Protein AF-A0A0B7MNC9-F1 (afdb_monomer_lite)

InterPro domains:
  IPR010998 Integrase/recombinase, N-terminal [G3DSA:1.10.150.130] (24-154)

Radius of gyration: 22.58 Å; chains: 1; bounding box: 51×38×76 Å

Sequence (171 aa):
MYDPNNSIPQFHPSGNAEVDLRMRASQQRVHQERREHRPKNTTNTYDSMQKEFLAWCDRTFGAEDPARQTVNGSKVVYYIENELCKRKKLRLKRGEDPNATLSVNTIEIHLAAIVDLWRDQRNRGINSFPHPRIECEQFMDTLARKESKKKRDEYHDRAALTIGDGYTTIE

pLDDT: mean 85.01, std 15.7, range [31.88, 98.0]

Structure (mmCIF, N/CA/C/O backbone):
data_AF-A0A0B7MNC9-F1
#
_entry.id   AF-A0A0B7MNC9-F1
#
loop_
_atom_site.group_PDB
_atom_site.id
_atom_site.type_symbol
_atom_site.label_atom_id
_atom_site.label_alt_id
_atom_site.label_comp_id
_atom_site.label_asym_id
_atom_site.label_entity_id
_atom_site.label_seq_id
_atom_site.pdbx_PDB_ins_code
_atom_site.Cartn_x
_atom_site.Cartn_y
_atom_site.Cartn_z
_atom_site.occupancy
_atom_site.B_iso_or_equiv
_atom_site.auth_seq_id
_atom_site.auth_comp_id
_atom_site.auth_asym_id
_atom_site.auth_atom_id
_atom_site.pdbx_PDB_model_num
ATOM 1 N N . MET A 1 1 ? 28.536 12.727 1.580 1.00 34.84 1 MET A N 1
ATOM 2 C CA . MET A 1 1 ? 27.420 12.919 2.530 1.00 34.84 1 MET A CA 1
ATOM 3 C C . MET A 1 1 ? 26.272 12.048 2.062 1.00 34.84 1 MET A C 1
ATOM 5 O O . MET A 1 1 ? 25.839 12.206 0.931 1.00 34.84 1 MET A O 1
ATOM 9 N N . TYR A 1 2 ? 25.892 11.067 2.875 1.00 31.88 2 TYR A N 1
ATOM 10 C CA . TYR A 1 2 ? 24.781 10.151 2.625 1.00 31.88 2 TYR A CA 1
ATOM 11 C C . TYR A 1 2 ? 23.492 10.870 3.037 1.00 31.88 2 TYR A C 1
ATOM 13 O O . TYR A 1 2 ? 23.375 11.246 4.201 1.00 31.88 2 TYR A O 1
ATOM 21 N N . ASP A 1 3 ? 22.583 11.122 2.094 1.00 32.16 3 ASP A N 1
ATOM 22 C CA . ASP A 1 3 ? 21.236 11.621 2.390 1.00 32.16 3 ASP A CA 1
ATOM 23 C C . ASP A 1 3 ? 20.335 10.408 2.692 1.00 32.16 3 ASP A C 1
ATOM 25 O O . ASP A 1 3 ? 20.044 9.631 1.776 1.00 32.16 3 ASP A O 1
ATOM 29 N N . PRO A 1 4 ? 19.908 10.198 3.952 1.00 40.88 4 PRO A N 1
ATOM 30 C CA . PRO A 1 4 ? 19.078 9.055 4.324 1.00 40.88 4 PRO A CA 1
ATOM 31 C C . PRO A 1 4 ? 17.677 9.089 3.691 1.00 40.88 4 PRO A C 1
ATOM 33 O O . PRO A 1 4 ? 16.991 8.066 3.692 1.00 40.88 4 PRO A O 1
ATOM 36 N N . ASN A 1 5 ? 17.258 10.228 3.125 1.00 41.31 5 ASN A N 1
ATOM 37 C CA . ASN A 1 5 ? 15.919 10.424 2.568 1.00 41.31 5 ASN A CA 1
ATOM 38 C C . ASN A 1 5 ? 15.837 10.133 1.063 1.00 41.31 5 ASN A C 1
ATOM 40 O O . ASN A 1 5 ? 14.741 10.038 0.514 1.00 41.31 5 ASN A O 1
ATOM 44 N N . ASN A 1 6 ? 16.971 9.907 0.393 1.00 40.59 6 ASN A N 1
ATOM 45 C CA . ASN A 1 6 ? 17.011 9.543 -1.021 1.00 40.59 6 ASN A CA 1
ATOM 46 C C . ASN A 1 6 ? 17.178 8.024 -1.193 1.00 40.59 6 ASN A C 1
ATOM 48 O O . ASN A 1 6 ? 18.160 7.528 -1.747 1.00 40.59 6 ASN A O 1
ATOM 52 N N . SER A 1 7 ? 16.224 7.254 -0.663 1.00 41.94 7 SER A N 1
ATOM 53 C CA . SER A 1 7 ? 16.207 5.792 -0.787 1.00 41.94 7 SER A CA 1
ATOM 54 C C . SER A 1 7 ? 15.844 5.358 -2.210 1.00 41.94 7 SER A C 1
ATOM 56 O O . SER A 1 7 ? 14.724 4.924 -2.490 1.00 41.94 7 SER A O 1
ATOM 58 N N . ILE A 1 8 ? 16.819 5.420 -3.114 1.00 43.19 8 ILE A N 1
ATOM 59 C CA . ILE A 1 8 ? 16.809 4.636 -4.344 1.00 43.19 8 ILE A CA 1
ATOM 60 C C . ILE A 1 8 ? 18.053 3.747 -4.327 1.00 43.19 8 ILE A C 1
ATOM 62 O O . ILE A 1 8 ? 19.147 4.236 -4.604 1.00 43.19 8 ILE A O 1
ATOM 66 N N . PRO A 1 9 ? 17.932 2.425 -4.103 1.00 46.94 9 PRO A N 1
ATOM 67 C CA . PRO A 1 9 ? 18.888 1.507 -4.688 1.00 46.94 9 PRO A CA 1
ATOM 68 C C . PRO A 1 9 ? 18.609 1.555 -6.191 1.00 46.94 9 PRO A C 1
ATOM 70 O O . PRO A 1 9 ? 17.790 0.805 -6.728 1.00 46.94 9 PRO A O 1
ATOM 73 N N . GLN A 1 10 ? 19.205 2.538 -6.867 1.00 63.50 10 GLN A N 1
ATOM 74 C CA . GLN A 1 10 ? 19.365 2.468 -8.306 1.00 63.50 10 GLN A CA 1
ATOM 75 C C . GLN A 1 10 ? 20.170 1.196 -8.511 1.00 63.50 10 GLN A C 1
ATOM 77 O O . GLN A 1 10 ? 21.163 0.978 -7.815 1.00 63.50 10 GLN A O 1
ATOM 82 N N . PHE A 1 11 ? 19.706 0.312 -9.388 1.00 69.88 11 PHE A N 1
ATOM 83 C CA . PHE A 1 11 ? 20.599 -0.694 -9.928 1.00 69.88 11 PHE A CA 1
ATOM 84 C C . PHE A 1 11 ? 21.836 0.067 -10.409 1.00 69.88 11 PHE A C 1
ATOM 86 O O . PHE A 1 11 ? 21.739 0.826 -11.369 1.00 69.88 11 PHE A O 1
ATOM 93 N N . HIS A 1 12 ? 22.928 -0.021 -9.655 1.00 79.25 12 HIS A N 1
ATOM 94 C CA . HIS A 1 12 ? 24.119 0.753 -9.930 1.00 79.25 12 HIS A CA 1
ATOM 95 C C . HIS A 1 12 ? 24.911 -0.071 -10.934 1.00 79.25 12 HIS A C 1
ATOM 97 O O . HIS A 1 12 ? 25.472 -1.096 -10.534 1.00 79.25 12 HIS A O 1
ATOM 103 N N . PRO A 1 13 ? 24.919 0.309 -12.224 1.00 82.38 13 PRO A N 1
ATOM 104 C CA . PRO A 1 13 ? 25.644 -0.460 -13.211 1.00 82.38 13 PRO A CA 1
ATOM 105 C C . PRO A 1 13 ? 27.121 -0.467 -12.820 1.00 82.38 13 PRO A C 1
ATOM 107 O O . PRO A 1 13 ? 27.696 0.551 -12.432 1.00 82.38 13 PRO A O 1
ATOM 110 N N . SER A 1 14 ? 27.731 -1.636 -12.897 1.00 88.06 14 SER A N 1
ATOM 111 C CA . SER A 1 14 ? 29.161 -1.830 -12.677 1.00 88.06 14 SER A CA 1
ATOM 112 C C . SER A 1 14 ? 30.000 -1.341 -13.864 1.00 88.06 14 SER A C 1
ATOM 114 O O . SER A 1 14 ? 31.224 -1.313 -13.781 1.00 88.06 14 SER A O 1
ATOM 116 N N . GLY A 1 15 ? 29.355 -0.995 -14.986 1.00 87.62 15 GLY A N 1
ATOM 117 C CA . GLY A 1 15 ? 30.014 -0.733 -16.267 1.00 87.62 15 GLY A CA 1
ATOM 118 C C . GLY A 1 15 ? 30.400 -2.013 -17.019 1.00 87.62 15 GLY A C 1
ATOM 119 O O . GLY A 1 15 ? 30.853 -1.938 -18.158 1.00 87.62 15 GLY A O 1
ATOM 120 N N . ASN A 1 16 ? 30.184 -3.18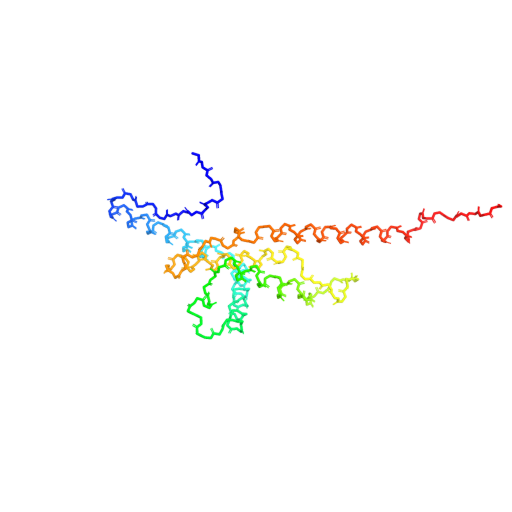8 -16.420 1.00 92.94 16 ASN A N 1
ATOM 121 C CA . ASN A 1 16 ? 30.386 -4.492 -17.034 1.00 92.94 16 ASN A CA 1
ATOM 122 C C . ASN A 1 16 ? 29.030 -5.193 -17.212 1.00 92.94 16 ASN A C 1
ATOM 124 O O . ASN A 1 16 ? 28.393 -5.594 -16.239 1.00 92.94 16 ASN A O 1
ATOM 128 N N . ALA A 1 17 ? 28.610 -5.376 -18.466 1.00 90.75 17 ALA A N 1
ATOM 129 C CA . ALA A 1 17 ? 27.302 -5.937 -18.805 1.00 90.75 17 ALA A CA 1
ATOM 130 C C . ALA A 1 17 ? 27.060 -7.344 -18.221 1.00 90.75 17 ALA A C 1
ATOM 132 O O . ALA A 1 17 ? 25.939 -7.659 -17.823 1.00 90.75 17 ALA A O 1
ATOM 133 N N . GLU A 1 18 ? 28.102 -8.172 -18.128 1.00 92.69 18 GLU A N 1
ATOM 134 C CA . GLU A 1 18 ? 28.007 -9.525 -17.570 1.00 92.69 18 GLU A CA 1
ATOM 135 C C . GLU A 1 18 ? 27.801 -9.486 -16.051 1.00 92.69 18 GLU A C 1
ATOM 137 O O . GLU A 1 18 ? 26.952 -10.190 -15.500 1.00 92.69 18 GLU A O 1
ATOM 142 N N . VAL A 1 19 ? 28.543 -8.619 -15.357 1.00 92.69 19 VAL A N 1
ATOM 143 C CA . VAL A 1 19 ? 28.368 -8.402 -13.912 1.00 92.69 19 VAL A CA 1
ATOM 144 C C . VAL A 1 19 ? 26.982 -7.826 -13.632 1.00 92.69 19 VAL A C 1
ATOM 146 O O . VAL A 1 19 ? 26.293 -8.287 -12.723 1.00 92.69 19 VAL A O 1
ATOM 149 N N . ASP A 1 20 ? 26.535 -6.889 -14.462 1.00 90.12 20 ASP A N 1
ATOM 150 C CA . ASP A 1 20 ? 25.225 -6.261 -14.354 1.00 90.12 20 ASP A CA 1
ATOM 151 C C . ASP A 1 20 ? 24.081 -7.271 -14.506 1.00 90.12 20 ASP A C 1
ATOM 153 O O . ASP A 1 20 ? 23.113 -7.248 -13.739 1.00 90.12 20 ASP A O 1
ATOM 157 N N . LEU A 1 21 ? 24.203 -8.200 -15.457 1.00 89.50 21 LEU A N 1
ATOM 158 C CA . LEU A 1 21 ? 23.244 -9.286 -15.638 1.00 89.50 21 LEU A CA 1
ATOM 159 C C . LEU A 1 21 ? 23.185 -10.190 -14.399 1.00 89.50 21 LEU A C 1
ATOM 161 O O . LEU A 1 21 ? 22.096 -10.487 -13.903 1.00 89.50 21 LEU A O 1
ATOM 165 N N . ARG A 1 22 ? 24.344 -10.569 -13.847 1.00 92.62 22 ARG A N 1
ATOM 166 C CA . ARG A 1 22 ? 24.430 -11.388 -12.624 1.00 92.62 22 ARG A CA 1
ATOM 167 C C . ARG A 1 22 ? 23.850 -10.673 -11.407 1.00 92.62 22 ARG A C 1
ATOM 169 O O . ARG A 1 22 ? 23.159 -11.300 -10.605 1.00 92.62 22 ARG A O 1
ATOM 176 N N . MET A 1 23 ? 24.083 -9.367 -11.273 1.00 90.75 23 MET A N 1
ATOM 177 C CA . MET A 1 23 ? 23.500 -8.547 -10.209 1.00 90.75 23 MET A CA 1
ATOM 178 C C . MET A 1 23 ? 21.970 -8.528 -10.296 1.00 90.75 23 MET A C 1
ATOM 180 O O . MET A 1 23 ? 21.302 -8.759 -9.286 1.00 90.75 23 MET A O 1
ATOM 184 N N . ARG A 1 24 ? 21.406 -8.331 -11.497 1.00 85.06 24 ARG A N 1
ATOM 185 C CA . ARG A 1 24 ? 19.948 -8.388 -11.711 1.00 85.06 24 ARG A CA 1
ATOM 186 C C . ARG A 1 24 ? 19.379 -9.772 -11.411 1.00 85.06 24 ARG A C 1
ATOM 188 O O . ARG A 1 24 ? 18.378 -9.869 -10.704 1.00 85.06 24 ARG A O 1
ATOM 195 N N . ALA A 1 25 ? 20.030 -10.833 -11.885 1.00 88.12 25 ALA A N 1
ATOM 196 C CA . ALA A 1 25 ? 19.615 -12.206 -11.607 1.00 88.12 25 ALA A CA 1
ATOM 197 C C . ALA A 1 25 ? 19.630 -12.510 -10.098 1.00 88.12 25 ALA A C 1
ATOM 199 O O . ALA A 1 25 ? 18.695 -13.112 -9.570 1.00 88.12 25 ALA A O 1
ATOM 200 N N . SER A 1 26 ? 20.651 -12.030 -9.379 1.00 89.69 26 SER A N 1
ATOM 201 C CA . SER A 1 26 ? 20.741 -12.154 -7.921 1.00 89.69 26 SER A CA 1
ATOM 202 C C . SER A 1 26 ? 19.583 -11.444 -7.212 1.00 89.69 26 SER A C 1
ATOM 204 O O . SER A 1 26 ? 18.920 -12.046 -6.366 1.00 89.69 26 SER A O 1
ATOM 206 N N . GLN A 1 27 ? 19.274 -10.199 -7.601 1.00 84.50 27 GLN A N 1
ATOM 207 C CA . GLN A 1 27 ? 18.128 -9.457 -7.064 1.00 84.50 27 GLN A CA 1
ATOM 208 C C . GLN A 1 27 ? 16.809 -10.204 -7.310 1.00 84.50 27 GLN A C 1
ATOM 210 O O . GLN A 1 27 ? 16.030 -10.401 -6.377 1.00 84.50 27 GLN A O 1
ATOM 215 N N . GLN A 1 28 ? 16.577 -10.682 -8.536 1.00 83.50 28 GLN A N 1
ATOM 216 C CA . GLN A 1 28 ? 15.373 -11.440 -8.888 1.00 83.50 28 GLN A CA 1
ATOM 217 C C . GLN A 1 28 ? 15.229 -12.725 -8.063 1.00 83.50 28 GLN A C 1
ATOM 219 O O . GLN A 1 28 ? 14.146 -12.979 -7.533 1.00 83.50 28 GLN A O 1
ATOM 224 N N . ARG A 1 29 ? 16.314 -13.492 -7.881 1.00 88.31 29 ARG A N 1
ATOM 225 C CA . ARG A 1 29 ? 16.310 -14.711 -7.058 1.00 88.31 29 ARG A CA 1
ATOM 226 C C . ARG A 1 29 ? 15.930 -14.415 -5.609 1.00 88.31 29 ARG A C 1
ATOM 228 O O . ARG A 1 29 ? 15.022 -15.049 -5.086 1.00 88.31 29 ARG A O 1
ATOM 235 N N . VAL A 1 30 ? 16.559 -13.419 -4.983 1.00 88.00 30 VAL A N 1
ATOM 236 C CA . VAL A 1 30 ? 16.258 -13.036 -3.589 1.00 88.00 30 VAL A CA 1
ATOM 237 C C . VAL A 1 30 ? 14.795 -12.610 -3.436 1.00 88.00 30 VAL A C 1
ATOM 239 O O . VAL A 1 30 ? 14.137 -12.934 -2.445 1.00 88.00 30 VAL A O 1
ATOM 242 N N . HIS A 1 31 ? 14.250 -11.894 -4.420 1.00 80.38 31 HIS A N 1
ATOM 243 C CA . HIS A 1 31 ? 12.840 -11.519 -4.409 1.00 80.38 31 HIS A CA 1
ATOM 244 C C . HIS A 1 31 ? 11.910 -12.725 -4.535 1.00 80.38 31 HIS A C 1
ATOM 246 O O . HIS A 1 31 ? 10.920 -12.789 -3.803 1.00 80.38 31 HIS A O 1
ATOM 252 N N . GLN A 1 32 ? 12.231 -13.675 -5.412 1.00 83.25 32 GLN A N 1
ATOM 253 C CA . GLN A 1 32 ? 11.467 -14.907 -5.577 1.00 83.25 32 GLN A CA 1
ATOM 254 C C . GLN A 1 32 ? 11.500 -15.757 -4.300 1.00 83.25 32 GLN A C 1
ATOM 256 O O . GLN A 1 32 ? 10.444 -16.105 -3.775 1.00 83.25 32 GLN A O 1
ATOM 261 N N . GLU A 1 33 ? 12.683 -15.970 -3.721 1.00 88.69 33 GLU A N 1
ATOM 262 C CA . GLU A 1 33 ? 12.857 -16.691 -2.455 1.00 88.69 33 GLU A CA 1
ATOM 263 C C . GLU A 1 33 ? 12.038 -16.048 -1.332 1.00 88.69 33 GLU A C 1
ATOM 265 O O . GLU A 1 33 ? 11.340 -16.741 -0.592 1.00 88.69 33 GLU A O 1
ATOM 270 N N . ARG A 1 34 ? 12.038 -14.711 -1.234 1.00 85.50 34 ARG A N 1
ATOM 271 C CA . ARG A 1 34 ? 11.214 -13.985 -0.255 1.00 85.50 34 ARG A CA 1
ATOM 272 C C . ARG A 1 34 ? 9.714 -14.229 -0.452 1.00 85.50 34 ARG A C 1
ATOM 274 O O . ARG A 1 34 ? 8.972 -14.205 0.531 1.00 85.50 34 ARG A O 1
ATOM 281 N N . ARG A 1 35 ? 9.240 -14.398 -1.693 1.00 81.44 35 ARG A N 1
ATOM 282 C CA . ARG A 1 35 ? 7.826 -14.708 -1.974 1.00 81.44 35 ARG A CA 1
ATOM 283 C C . ARG A 1 35 ? 7.495 -16.149 -1.600 1.00 81.44 35 ARG A C 1
ATOM 285 O O . ARG A 1 35 ? 6.463 -16.368 -0.977 1.00 81.44 35 ARG A O 1
ATOM 292 N N . GLU A 1 36 ? 8.373 -17.094 -1.918 1.00 87.56 36 GLU A N 1
ATOM 293 C CA . GLU A 1 36 ? 8.196 -18.522 -1.615 1.00 87.56 36 GLU A CA 1
ATOM 294 C C . GLU A 1 36 ? 8.210 -18.811 -0.113 1.00 87.56 36 GLU A C 1
ATOM 296 O O . GLU A 1 36 ? 7.374 -19.559 0.385 1.00 87.56 36 GLU A O 1
ATOM 301 N N . HIS A 1 37 ? 9.105 -18.157 0.626 1.00 90.25 37 HIS A N 1
ATOM 302 C CA . HIS A 1 37 ? 9.224 -18.319 2.076 1.00 90.25 37 HIS A CA 1
ATOM 303 C C . HIS A 1 37 ? 8.238 -17.444 2.860 1.00 90.25 37 HIS A C 1
ATOM 305 O O . HIS A 1 37 ? 8.264 -17.425 4.094 1.00 90.25 37 HIS A O 1
ATOM 311 N N . ARG A 1 38 ? 7.363 -16.689 2.181 1.00 88.75 38 ARG A N 1
ATOM 312 C CA . ARG A 1 38 ? 6.363 -15.872 2.869 1.00 88.75 38 ARG A CA 1
ATOM 313 C C . ARG A 1 38 ? 5.350 -16.786 3.568 1.00 88.75 38 ARG A C 1
ATOM 315 O O . ARG A 1 38 ? 4.754 -17.645 2.920 1.00 88.75 38 ARG A O 1
ATOM 322 N N . PRO A 1 39 ? 5.054 -16.553 4.859 1.00 94.00 39 PRO A N 1
ATOM 323 C CA . PRO A 1 39 ? 3.980 -17.265 5.536 1.00 94.00 39 PRO A CA 1
ATOM 324 C C . PRO A 1 39 ? 2.644 -17.099 4.802 1.00 94.00 39 PRO A C 1
ATOM 326 O O . PRO A 1 39 ? 2.244 -15.979 4.476 1.00 94.00 39 PRO A O 1
ATOM 329 N N . LYS A 1 40 ? 1.910 -18.201 4.611 1.00 92.94 40 LYS A N 1
ATOM 330 C CA . LYS A 1 40 ? 0.633 -18.230 3.874 1.00 92.94 40 LYS A CA 1
ATOM 331 C C . LYS A 1 40 ? -0.380 -17.192 4.375 1.00 92.94 40 LYS A C 1
ATOM 333 O O . LYS A 1 40 ? -1.053 -16.548 3.577 1.00 92.94 40 LYS A O 1
ATOM 338 N N . ASN A 1 41 ? -0.453 -16.985 5.691 1.00 92.31 41 ASN A N 1
ATOM 339 C CA . ASN A 1 41 ? -1.345 -15.988 6.291 1.00 92.31 41 ASN A CA 1
ATOM 340 C C . ASN A 1 41 ? -0.975 -14.555 5.890 1.00 92.31 41 ASN A C 1
ATOM 342 O O . ASN A 1 41 ? -1.862 -13.749 5.612 1.00 92.31 41 ASN A O 1
ATOM 346 N N . THR A 1 42 ? 0.322 -14.248 5.821 1.00 91.88 42 THR A N 1
ATOM 347 C CA . THR A 1 42 ? 0.811 -12.941 5.373 1.00 91.88 42 THR A CA 1
ATOM 348 C C . THR A 1 42 ? 0.523 -12.748 3.892 1.00 91.88 42 THR A C 1
ATOM 350 O O . THR A 1 42 ? 0.057 -11.678 3.515 1.00 91.88 42 THR A O 1
ATOM 353 N N . THR A 1 43 ? 0.727 -13.781 3.066 1.00 92.69 43 THR A N 1
ATOM 354 C CA . THR A 1 43 ? 0.364 -13.756 1.640 1.00 92.69 43 THR A CA 1
ATOM 355 C C . THR A 1 43 ? -1.113 -13.430 1.460 1.00 92.69 43 THR A C 1
ATOM 357 O O . THR A 1 43 ? -1.436 -12.427 0.842 1.00 92.69 43 THR A O 1
ATOM 360 N N . ASN A 1 44 ? -2.008 -14.191 2.094 1.00 95.19 44 ASN A N 1
ATOM 361 C CA . ASN A 1 44 ? -3.450 -13.974 1.969 1.00 95.19 44 ASN A CA 1
ATOM 362 C C . ASN A 1 44 ? -3.879 -12.578 2.445 1.00 95.19 44 ASN A C 1
ATOM 364 O O . ASN A 1 44 ? -4.695 -11.922 1.798 1.00 95.19 44 ASN A O 1
ATOM 368 N N . THR A 1 45 ? -3.325 -12.123 3.573 1.00 95.31 45 THR A N 1
ATOM 369 C CA . THR A 1 45 ? -3.607 -10.786 4.112 1.00 95.31 45 THR A CA 1
ATOM 370 C C . THR A 1 45 ? -3.173 -9.706 3.128 1.00 95.31 45 THR A C 1
ATOM 372 O O . THR A 1 45 ? -3.963 -8.825 2.796 1.00 95.31 45 THR A O 1
ATOM 375 N N . TYR A 1 46 ? -1.937 -9.787 2.630 1.00 95.44 46 TYR A N 1
ATOM 376 C CA . TYR A 1 46 ? -1.394 -8.786 1.717 1.00 95.44 46 TYR A CA 1
ATOM 377 C C . TYR A 1 46 ? -2.141 -8.800 0.388 1.00 95.44 46 TYR A C 1
ATOM 379 O O . TYR A 1 46 ? -2.554 -7.740 -0.063 1.00 95.44 46 TYR A O 1
ATOM 387 N N . ASP A 1 47 ? -2.402 -9.972 -0.187 1.00 95.38 47 ASP A N 1
ATOM 388 C CA . ASP A 1 47 ? -3.144 -10.107 -1.440 1.00 95.38 47 ASP A CA 1
ATOM 389 C C . ASP A 1 47 ? -4.542 -9.486 -1.330 1.00 95.38 47 ASP A C 1
ATOM 391 O O . ASP A 1 47 ? -4.984 -8.782 -2.238 1.00 95.38 47 ASP A O 1
ATOM 395 N N . SER A 1 48 ? -5.237 -9.703 -0.208 1.00 97.19 48 SER A N 1
ATOM 396 C CA . SER A 1 48 ? -6.542 -9.084 0.043 1.00 97.19 48 SER A CA 1
ATOM 397 C C . SER A 1 48 ? -6.446 -7.558 0.087 1.00 97.19 48 SER A C 1
ATOM 399 O O . SER A 1 48 ? -7.239 -6.875 -0.558 1.00 97.19 48 SER A O 1
ATOM 401 N N . MET A 1 49 ? -5.471 -7.014 0.818 1.00 97.06 49 MET A N 1
ATOM 402 C CA . MET A 1 49 ? -5.286 -5.566 0.971 1.00 97.06 49 MET A CA 1
ATOM 403 C C . MET A 1 49 ? -4.807 -4.892 -0.322 1.00 97.06 49 MET A C 1
ATOM 405 O O . MET A 1 49 ? -5.196 -3.764 -0.617 1.00 97.06 49 MET A O 1
ATOM 409 N N . GLN A 1 50 ? -3.984 -5.581 -1.113 1.00 97.81 50 GLN A N 1
ATOM 410 C CA . GLN A 1 50 ? -3.522 -5.114 -2.419 1.00 97.81 50 GLN A CA 1
ATOM 411 C C . GLN A 1 50 ? -4.672 -5.066 -3.424 1.00 97.81 50 GLN A C 1
ATOM 413 O O . GLN A 1 50 ? -4.839 -4.058 -4.106 1.00 97.81 50 GLN A O 1
ATOM 418 N N . LYS A 1 51 ? -5.498 -6.121 -3.487 1.00 98.00 51 LYS A N 1
ATOM 419 C CA . LYS A 1 51 ? -6.706 -6.143 -4.329 1.00 98.00 51 LYS A CA 1
ATOM 420 C C . LYS A 1 51 ? -7.656 -5.015 -3.970 1.00 98.00 51 LYS A C 1
ATOM 422 O O . LYS A 1 51 ? -8.199 -4.368 -4.856 1.00 98.00 51 LYS A O 1
ATOM 427 N N . GLU A 1 52 ? -7.833 -4.771 -2.680 1.00 97.38 52 GLU A N 1
ATOM 428 C CA . GLU A 1 52 ? -8.666 -3.682 -2.200 1.00 97.38 52 GLU A CA 1
ATOM 429 C C . GLU A 1 52 ? -8.146 -2.309 -2.649 1.00 97.38 52 GLU A C 1
ATOM 431 O O . GLU A 1 52 ? -8.912 -1.511 -3.187 1.00 97.38 52 GLU A O 1
ATOM 436 N N . PHE A 1 53 ? -6.843 -2.051 -2.492 1.00 97.94 53 PHE A N 1
ATOM 437 C CA . PHE A 1 53 ? -6.223 -0.814 -2.968 1.00 97.94 53 PHE A CA 1
ATOM 438 C C . PHE A 1 53 ? -6.367 -0.645 -4.487 1.00 97.94 53 PHE A C 1
ATOM 440 O O . PHE A 1 53 ? -6.712 0.434 -4.957 1.00 97.94 53 PHE A O 1
ATOM 447 N N . LEU A 1 54 ? -6.150 -1.710 -5.264 1.00 97.31 54 LEU A N 1
ATOM 448 C CA . LEU A 1 54 ? -6.300 -1.671 -6.720 1.00 97.31 54 LEU A CA 1
ATOM 449 C C . LEU A 1 54 ? -7.752 -1.425 -7.146 1.00 97.31 54 LEU A C 1
ATOM 451 O O . LEU A 1 54 ? -7.988 -0.601 -8.023 1.00 97.31 54 LEU A O 1
ATOM 455 N N . ALA A 1 55 ? -8.723 -2.062 -6.488 1.00 96.56 55 ALA A N 1
ATOM 456 C CA . ALA A 1 55 ? -10.141 -1.812 -6.735 1.00 96.56 55 ALA A CA 1
ATOM 457 C C . ALA A 1 55 ? -10.529 -0.363 -6.399 1.00 96.56 55 ALA A C 1
ATOM 459 O O . ALA A 1 55 ? -11.309 0.266 -7.116 1.00 96.56 55 ALA A O 1
ATOM 460 N N . TRP A 1 56 ? -9.957 0.196 -5.329 1.00 96.88 56 TRP A N 1
ATOM 461 C CA . TRP A 1 56 ? -10.103 1.612 -5.019 1.00 96.88 56 TRP A CA 1
ATOM 462 C C . TRP A 1 56 ? -9.486 2.503 -6.102 1.00 96.88 56 TRP A C 1
ATOM 464 O O . TRP A 1 56 ? -10.132 3.462 -6.527 1.00 96.88 56 TRP A O 1
ATOM 474 N N . CYS A 1 57 ? -8.286 2.179 -6.591 1.00 96.88 57 CYS A N 1
ATOM 475 C CA . CYS A 1 57 ? -7.668 2.899 -7.700 1.00 96.88 57 CYS A CA 1
ATOM 476 C C . CYS A 1 57 ? -8.550 2.863 -8.951 1.00 96.88 57 CYS A C 1
ATOM 478 O O . CYS A 1 57 ? -8.750 3.906 -9.561 1.00 96.88 57 CYS A O 1
ATOM 480 N N . ASP A 1 58 ? -9.110 1.701 -9.296 1.00 95.19 58 ASP A N 1
ATOM 481 C CA . ASP A 1 58 ? -9.972 1.526 -10.469 1.00 95.19 58 ASP A CA 1
ATOM 482 C C . ASP A 1 58 ? -11.265 2.356 -10.377 1.00 95.19 58 ASP A C 1
ATOM 484 O O . ASP A 1 58 ? -11.745 2.872 -11.385 1.00 95.19 58 ASP A O 1
ATOM 488 N N . ARG A 1 59 ? -11.815 2.518 -9.167 1.00 94.81 59 ARG A N 1
ATOM 489 C CA . ARG A 1 59 ? -12.984 3.373 -8.903 1.00 94.81 59 ARG A CA 1
ATOM 490 C C . ARG A 1 59 ? -12.646 4.868 -8.916 1.00 94.81 59 ARG A C 1
ATOM 492 O O . ARG A 1 59 ? -13.510 5.678 -9.236 1.00 94.81 59 ARG A O 1
ATOM 499 N N . THR A 1 60 ? -11.439 5.232 -8.493 1.00 95.44 60 THR A N 1
ATOM 500 C CA . THR A 1 60 ? -11.056 6.625 -8.206 1.00 95.44 60 THR A CA 1
ATOM 501 C C . THR A 1 60 ? -10.401 7.304 -9.403 1.00 95.44 60 THR A C 1
ATOM 503 O O . THR A 1 60 ? -10.713 8.450 -9.714 1.00 95.44 60 THR A O 1
ATOM 506 N N . PHE A 1 61 ? -9.499 6.599 -10.081 1.00 91.50 61 PHE A N 1
ATOM 507 C CA . PHE A 1 61 ? -8.788 7.077 -11.258 1.00 91.50 61 PHE A CA 1
ATOM 508 C C . PHE A 1 61 ? -9.374 6.323 -12.453 1.00 91.50 61 PHE A C 1
ATOM 510 O O . PHE A 1 61 ? -9.294 5.100 -12.507 1.00 91.50 61 PHE A O 1
ATOM 517 N N . GLY A 1 62 ? -10.047 7.026 -13.366 1.00 85.75 62 GLY A N 1
ATOM 518 C CA . GLY A 1 62 ? -10.733 6.404 -14.505 1.00 85.75 62 GLY A CA 1
ATOM 519 C C . GLY A 1 62 ? -9.809 5.556 -15.391 1.00 85.75 62 GLY A C 1
ATOM 520 O O . GLY A 1 62 ? -8.588 5.576 -15.253 1.00 85.75 62 GLY A O 1
ATOM 521 N N . ALA A 1 63 ? -10.387 4.808 -16.336 1.00 89.25 63 ALA A N 1
ATOM 522 C CA . ALA A 1 63 ? -9.628 3.920 -17.227 1.00 89.25 63 ALA A CA 1
ATOM 523 C C . ALA A 1 63 ? -8.590 4.631 -18.114 1.00 89.25 63 ALA A C 1
ATOM 525 O O . ALA A 1 63 ? -7.653 3.985 -18.570 1.00 89.25 63 ALA A O 1
ATOM 526 N N . GLU A 1 64 ? -8.733 5.942 -18.297 1.00 90.31 64 GLU A N 1
ATOM 527 C CA . GLU A 1 64 ? -7.818 6.776 -19.078 1.00 90.31 64 GLU A CA 1
ATOM 528 C C . GLU A 1 64 ? -6.490 7.078 -18.361 1.00 90.31 64 GLU A C 1
ATOM 530 O O . GLU A 1 64 ? -5.549 7.522 -19.011 1.00 90.31 64 GLU A O 1
ATOM 535 N N . ASP A 1 65 ? -6.381 6.868 -17.038 1.00 90.81 65 ASP A N 1
ATOM 536 C CA . ASP A 1 65 ? -5.112 7.053 -16.316 1.00 90.81 65 ASP A CA 1
ATOM 537 C C . ASP A 1 65 ? -4.173 5.860 -16.598 1.00 90.81 65 ASP A C 1
ATOM 539 O O . ASP A 1 65 ? -4.389 4.769 -16.057 1.00 90.81 65 ASP A O 1
ATOM 543 N N . PRO A 1 66 ? -3.083 6.028 -17.374 1.00 87.56 66 PRO A N 1
ATOM 544 C CA . PRO A 1 66 ? -2.156 4.933 -17.662 1.00 87.56 66 PRO A CA 1
ATOM 545 C C . PRO A 1 66 ? -1.414 4.445 -16.409 1.00 87.56 66 PRO A C 1
ATOM 547 O O . PRO A 1 66 ? -0.919 3.320 -16.374 1.00 87.56 66 PRO A O 1
ATOM 550 N N . ALA A 1 67 ? -1.343 5.267 -15.359 1.00 91.06 67 ALA A N 1
ATOM 551 C CA . ALA A 1 67 ? -0.746 4.928 -14.077 1.00 91.06 67 ALA A CA 1
ATOM 552 C C . ALA A 1 67 ? -1.797 4.513 -13.035 1.00 91.06 67 ALA A C 1
ATOM 554 O O . ALA A 1 67 ? -1.462 4.442 -11.849 1.00 91.06 67 ALA A O 1
ATOM 555 N N . ARG A 1 68 ? -3.049 4.226 -13.434 1.00 94.06 68 ARG A N 1
ATOM 556 C CA . ARG A 1 68 ? -4.183 3.918 -12.539 1.00 94.06 68 ARG A CA 1
ATOM 557 C C . ARG A 1 68 ? -3.813 2.934 -11.436 1.00 94.06 68 ARG A C 1
ATOM 559 O O . ARG A 1 68 ? -3.957 3.257 -10.259 1.00 94.06 68 ARG A O 1
ATOM 566 N N . GLN A 1 69 ? -3.270 1.781 -11.821 1.00 94.50 69 GLN A N 1
ATOM 567 C CA . GLN A 1 69 ? -2.883 0.696 -10.913 1.00 94.50 69 GLN A CA 1
ATOM 568 C C . GLN A 1 69 ? -1.428 0.786 -10.427 1.00 94.50 69 GLN A C 1
ATOM 570 O O . GLN A 1 69 ? -1.000 -0.012 -9.591 1.00 94.50 69 GLN A O 1
ATOM 575 N N . THR A 1 70 ? -0.658 1.760 -10.911 1.00 96.06 70 THR A N 1
ATOM 576 C CA . THR A 1 70 ? 0.729 1.972 -10.496 1.00 96.06 70 THR A CA 1
ATOM 577 C C . THR A 1 70 ? 0.762 2.668 -9.139 1.00 96.06 70 THR A C 1
ATOM 579 O O . THR A 1 70 ? 0.231 3.767 -8.968 1.00 96.06 70 THR A O 1
ATOM 582 N N . VAL A 1 71 ? 1.391 2.027 -8.152 1.00 96.88 71 VAL A N 1
ATOM 583 C CA . VAL A 1 71 ? 1.478 2.559 -6.787 1.00 96.88 71 VAL A CA 1
ATOM 584 C C . VAL A 1 71 ? 2.383 3.792 -6.764 1.00 96.88 71 VAL A C 1
ATOM 586 O O . VAL A 1 71 ? 3.537 3.726 -7.178 1.00 96.88 71 VAL A O 1
ATOM 589 N N . ASN A 1 72 ? 1.910 4.903 -6.210 1.00 94.62 72 ASN A N 1
ATOM 590 C CA . ASN A 1 72 ? 2.746 6.063 -5.896 1.00 94.62 72 ASN A CA 1
ATOM 591 C C . ASN A 1 72 ? 2.372 6.623 -4.520 1.00 94.62 72 ASN A C 1
ATOM 593 O O . ASN A 1 72 ? 1.268 6.377 -4.036 1.00 94.62 72 ASN A O 1
ATOM 597 N N . GLY A 1 73 ? 3.289 7.356 -3.886 1.00 93.94 73 GLY A N 1
ATOM 598 C CA . GLY A 1 73 ? 3.095 7.850 -2.521 1.00 93.94 73 GLY A CA 1
ATOM 599 C C . GLY A 1 73 ? 1.829 8.695 -2.351 1.00 93.94 73 GLY A C 1
ATOM 600 O O . GLY A 1 73 ? 1.059 8.444 -1.428 1.00 93.94 73 GLY A O 1
ATOM 601 N N . SER A 1 74 ? 1.539 9.601 -3.288 1.00 94.44 74 SER A N 1
ATOM 602 C CA . SER A 1 74 ? 0.348 10.460 -3.242 1.00 94.44 74 SER A CA 1
ATOM 603 C C . SER A 1 74 ? -0.962 9.662 -3.261 1.00 94.44 74 SER A C 1
ATOM 605 O O . SER A 1 74 ? -1.865 9.946 -2.475 1.00 94.44 74 SER A O 1
ATOM 607 N N . LYS A 1 75 ? -1.058 8.615 -4.096 1.00 96.25 75 LYS A N 1
ATOM 608 C CA . LYS A 1 75 ? -2.209 7.694 -4.120 1.00 96.25 75 LYS A CA 1
ATOM 609 C C . LYS A 1 75 ? -2.369 6.976 -2.784 1.00 96.25 75 LYS A C 1
ATOM 611 O O . LYS A 1 75 ? -3.492 6.826 -2.312 1.00 96.25 75 LYS A O 1
ATOM 616 N N . VAL A 1 76 ? -1.266 6.555 -2.165 1.00 96.88 76 VAL A N 1
ATOM 617 C CA . VAL A 1 76 ? -1.312 5.867 -0.869 1.00 96.88 76 VAL A CA 1
ATOM 618 C C . VAL A 1 76 ? -1.784 6.803 0.243 1.00 96.88 76 VAL A C 1
ATOM 620 O O . VAL A 1 76 ? -2.683 6.422 0.988 1.00 96.88 76 VAL A O 1
ATOM 623 N N . VAL A 1 77 ? -1.263 8.030 0.328 1.00 96.44 77 VAL A N 1
ATOM 624 C CA . VAL A 1 77 ? -1.737 9.021 1.313 1.00 96.44 77 VAL A CA 1
ATOM 625 C C . VAL A 1 77 ? -3.228 9.299 1.120 1.00 96.44 77 VAL A C 1
ATOM 627 O O . VAL A 1 77 ? -3.999 9.209 2.077 1.00 96.44 77 VAL A O 1
ATOM 630 N N . TYR A 1 78 ? -3.652 9.544 -0.124 1.00 96.50 78 TYR A N 1
ATOM 631 C CA . TYR A 1 78 ? -5.051 9.820 -0.447 1.00 96.50 78 TYR A CA 1
ATOM 632 C C . TYR A 1 78 ? -5.977 8.652 -0.072 1.00 96.50 78 TYR A C 1
ATOM 634 O O . TYR A 1 78 ? -7.033 8.871 0.529 1.00 96.50 78 TYR A O 1
ATOM 642 N N . TYR A 1 79 ? -5.553 7.415 -0.353 1.00 97.06 79 TYR A N 1
ATOM 643 C CA . TYR A 1 79 ? -6.265 6.199 0.037 1.00 97.06 79 TYR A CA 1
ATOM 644 C C . TYR A 1 79 ? -6.404 6.075 1.555 1.00 97.06 79 TYR A C 1
ATOM 646 O O . TYR A 1 79 ? -7.503 5.835 2.059 1.00 97.06 79 TYR A O 1
ATOM 654 N N . ILE A 1 80 ? -5.311 6.250 2.305 1.00 95.88 80 ILE A N 1
ATOM 655 C CA . ILE A 1 80 ? -5.356 6.096 3.761 1.00 95.88 80 ILE A CA 1
ATOM 656 C C . ILE A 1 80 ? -6.299 7.143 4.366 1.00 95.88 80 ILE A C 1
ATOM 658 O O . ILE A 1 80 ? -7.171 6.790 5.160 1.00 95.88 80 ILE A O 1
ATOM 662 N N . GLU A 1 81 ? -6.164 8.407 3.966 1.00 95.19 81 GLU A N 1
ATOM 663 C CA . GLU A 1 81 ? -6.973 9.505 4.494 1.00 95.19 81 GLU A CA 1
ATOM 664 C C . GLU A 1 81 ? -8.469 9.338 4.192 1.00 95.19 81 GLU A C 1
ATOM 666 O O . GLU A 1 81 ? -9.315 9.554 5.069 1.00 95.19 81 GLU A O 1
ATOM 671 N N . ASN A 1 82 ? -8.816 8.949 2.963 1.00 94.81 82 ASN A N 1
ATOM 672 C CA . ASN A 1 82 ? -10.206 8.970 2.512 1.00 94.81 82 ASN A CA 1
ATOM 673 C C . ASN A 1 82 ? -10.942 7.649 2.685 1.00 94.81 82 ASN A C 1
ATOM 675 O O . ASN A 1 82 ? -12.159 7.679 2.851 1.00 94.81 82 ASN A O 1
ATOM 679 N N . GLU A 1 83 ? -10.237 6.521 2.716 1.00 95.00 83 GLU A N 1
ATOM 680 C CA . GLU A 1 83 ? -10.856 5.204 2.858 1.00 95.00 83 GLU A CA 1
ATOM 681 C C . GLU A 1 83 ? -10.562 4.592 4.223 1.00 95.00 83 GLU A C 1
ATOM 683 O O . GLU A 1 83 ? -11.486 4.270 4.971 1.00 95.00 83 GLU A O 1
ATOM 688 N N . LEU A 1 84 ? -9.284 4.435 4.584 1.00 94.62 84 LEU A N 1
ATOM 689 C CA . LEU A 1 84 ? -8.917 3.665 5.776 1.00 94.62 84 LEU A CA 1
ATOM 690 C C . LEU A 1 84 ? -9.245 4.401 7.077 1.00 94.62 84 LEU A C 1
ATOM 692 O O . LEU A 1 84 ? -9.815 3.800 7.988 1.00 94.62 84 LEU A O 1
ATOM 696 N N . CYS A 1 85 ? -8.943 5.699 7.167 1.00 92.69 85 CYS A N 1
ATOM 697 C CA . CYS A 1 85 ? -9.207 6.494 8.369 1.00 92.69 85 CYS A CA 1
ATOM 698 C C . CYS A 1 85 ? -10.703 6.630 8.684 1.00 92.69 85 CYS A C 1
ATOM 700 O O . CYS A 1 85 ? -11.071 6.779 9.850 1.00 92.69 85 CYS A O 1
ATOM 702 N N . LYS A 1 86 ? -11.567 6.565 7.664 1.00 92.56 86 LYS A N 1
ATOM 703 C CA . LYS A 1 86 ? -13.029 6.686 7.801 1.00 92.56 86 LYS A CA 1
ATOM 704 C C . LYS A 1 86 ? -13.717 5.332 8.001 1.00 92.56 86 LYS A C 1
ATOM 706 O O . LYS A 1 86 ? -14.913 5.278 8.287 1.00 92.56 86 LYS A O 1
ATOM 711 N N . ARG A 1 87 ? -12.981 4.226 7.864 1.00 92.88 87 ARG A N 1
ATOM 712 C CA . ARG A 1 87 ? -13.540 2.877 7.919 1.00 92.88 87 ARG A CA 1
ATOM 713 C C . ARG A 1 87 ? -13.810 2.423 9.343 1.00 92.88 87 ARG A C 1
ATOM 715 O O . ARG A 1 87 ? -12.901 2.380 10.172 1.00 92.88 87 ARG A O 1
ATOM 722 N N . LYS A 1 88 ? -15.042 1.971 9.583 1.00 93.12 88 LYS A N 1
ATOM 723 C CA . LYS A 1 88 ? -15.451 1.319 10.831 1.00 93.12 88 LYS A CA 1
ATOM 724 C C . LYS A 1 88 ? -14.903 -0.104 10.926 1.00 93.12 88 LYS A C 1
ATOM 726 O O . LYS A 1 88 ? -14.801 -0.816 9.926 1.00 93.12 88 LYS A O 1
ATOM 731 N N . LYS A 1 89 ? -14.583 -0.541 12.141 1.00 91.00 89 LYS A N 1
ATOM 732 C CA . LYS A 1 89 ? -14.221 -1.933 12.410 1.00 91.00 89 LYS A CA 1
ATOM 733 C C . LYS A 1 89 ? -15.422 -2.843 12.168 1.00 91.00 89 LYS A C 1
ATOM 735 O O . LYS A 1 89 ? -16.524 -2.566 12.622 1.00 91.00 89 LYS A O 1
ATOM 740 N N . LEU A 1 90 ? -15.174 -3.976 11.515 1.00 87.69 90 LEU A N 1
ATOM 741 C CA . LEU A 1 90 ? -16.187 -5.020 11.327 1.00 87.69 90 LEU A CA 1
ATOM 742 C C . LEU A 1 90 ? -16.435 -5.831 12.604 1.00 87.69 90 LEU A C 1
ATOM 744 O O . LEU A 1 90 ? -17.527 -6.345 12.816 1.00 87.69 90 LEU A O 1
ATOM 748 N N . ARG A 1 91 ? -15.404 -5.984 13.441 1.00 88.56 91 ARG A N 1
ATOM 749 C CA . ARG A 1 91 ? -15.465 -6.739 14.696 1.00 88.56 91 ARG A CA 1
ATOM 750 C C . ARG A 1 91 ? -15.062 -5.821 15.835 1.00 88.56 91 ARG A C 1
ATOM 752 O O . ARG A 1 91 ? -13.913 -5.385 15.896 1.00 88.56 91 ARG A O 1
ATOM 759 N N . LEU A 1 92 ? -16.021 -5.555 16.708 1.00 88.44 92 LEU A N 1
ATOM 760 C CA . LEU A 1 92 ? -15.849 -4.724 17.889 1.00 88.44 92 LEU A CA 1
ATOM 761 C C . LEU A 1 92 ? -15.518 -5.596 19.096 1.00 88.44 92 LEU A C 1
ATOM 763 O O . LEU A 1 92 ? -16.033 -6.709 19.244 1.00 88.44 92 LEU A O 1
ATOM 767 N N . LYS A 1 93 ? -14.648 -5.092 19.966 1.00 87.50 93 LYS A N 1
ATOM 768 C CA . LYS A 1 93 ? -14.445 -5.665 21.297 1.00 87.50 93 LYS A CA 1
ATOM 769 C C . LYS A 1 93 ? -15.637 -5.323 22.194 1.00 87.50 93 LYS A C 1
ATOM 771 O O . LYS A 1 93 ? -16.376 -4.374 21.948 1.00 87.50 93 LYS A O 1
ATOM 776 N N . ARG A 1 94 ? -15.823 -6.094 23.268 1.00 86.50 94 ARG A N 1
ATOM 777 C CA . ARG A 1 94 ? -16.869 -5.819 24.264 1.00 86.50 94 ARG A CA 1
ATOM 778 C C . ARG A 1 94 ? -16.676 -4.410 24.839 1.00 86.50 94 ARG A C 1
ATOM 780 O O . ARG A 1 94 ? -15.608 -4.120 25.369 1.00 86.50 94 ARG A O 1
ATOM 787 N N . GLY A 1 95 ? -17.707 -3.570 24.736 1.00 82.50 95 GLY A N 1
ATOM 788 C CA . GLY A 1 95 ? -17.677 -2.178 25.202 1.00 82.50 95 GLY A CA 1
ATOM 789 C C . GLY A 1 95 ? -16.937 -1.202 24.279 1.00 82.50 95 GLY A C 1
ATOM 790 O O . GLY A 1 95 ? -16.703 -0.067 24.676 1.00 82.50 95 GLY A O 1
ATOM 791 N N . GLU A 1 96 ? -16.546 -1.625 23.074 1.00 84.69 96 GLU A N 1
ATOM 792 C CA . GLU A 1 96 ? -15.968 -0.733 22.068 1.00 84.69 96 GLU A CA 1
ATOM 793 C C . GLU A 1 96 ? -17.071 0.056 21.344 1.00 84.69 96 GLU A C 1
ATOM 795 O O . GLU A 1 96 ? -18.153 -0.472 21.084 1.00 84.69 96 GLU A O 1
ATOM 800 N N . ASP A 1 97 ? -16.787 1.321 21.026 1.00 84.75 97 ASP A N 1
ATOM 801 C CA . ASP A 1 97 ? -17.702 2.216 20.310 1.00 84.75 97 ASP A CA 1
ATOM 802 C C . ASP A 1 97 ? -18.167 1.577 18.979 1.00 84.75 97 ASP A C 1
ATOM 804 O O . ASP A 1 97 ? -17.317 1.179 18.174 1.00 84.75 97 ASP A O 1
ATOM 808 N N . PRO A 1 98 ? -19.485 1.510 18.693 1.00 86.31 98 PRO A N 1
ATOM 809 C CA . PRO A 1 98 ? -20.024 1.084 17.397 1.00 86.31 98 PRO A CA 1
ATOM 810 C C . PRO A 1 98 ? -19.444 1.815 16.176 1.00 86.31 98 PRO A C 1
ATOM 812 O O . PRO A 1 98 ? -19.480 1.300 15.057 1.00 86.31 98 PRO A O 1
ATOM 815 N N . ASN A 1 99 ? -18.905 3.017 16.375 1.00 87.44 99 ASN A N 1
ATOM 816 C CA . ASN A 1 99 ? -18.260 3.837 15.358 1.00 87.44 99 ASN A CA 1
ATOM 817 C C . ASN A 1 99 ? -16.727 3.758 15.386 1.00 87.44 99 ASN A C 1
ATOM 819 O O . ASN A 1 99 ? -16.073 4.530 14.683 1.00 87.44 99 ASN A O 1
ATOM 823 N N . ALA A 1 100 ? -16.136 2.838 16.156 1.00 88.31 100 ALA A N 1
ATOM 824 C CA . ALA A 1 100 ? -14.690 2.675 16.221 1.00 88.31 100 ALA A CA 1
ATOM 825 C C . ALA A 1 100 ? -14.099 2.410 14.829 1.00 88.31 100 ALA A C 1
ATOM 827 O O . ALA A 1 100 ? -14.505 1.486 14.118 1.00 88.31 100 ALA A O 1
ATOM 828 N N . THR A 1 101 ? -13.112 3.217 14.450 1.00 92.88 101 THR A N 1
ATOM 829 C CA . THR A 1 101 ? -12.401 3.104 13.175 1.00 92.88 101 THR A CA 1
ATOM 830 C C . THR A 1 101 ? -11.178 2.200 13.282 1.00 92.88 101 THR A C 1
ATOM 832 O O . THR A 1 101 ? -10.783 1.787 14.375 1.00 92.88 101 THR A O 1
ATOM 835 N N . LEU A 1 102 ? -10.580 1.839 12.144 1.00 93.44 102 LEU A N 1
ATOM 836 C CA . LEU A 1 102 ? -9.351 1.042 12.121 1.00 93.44 102 LEU A CA 1
ATOM 837 C C . LEU A 1 102 ? -8.242 1.662 12.992 1.00 93.44 102 LEU A C 1
ATOM 839 O O . LEU A 1 102 ? -8.048 2.875 13.009 1.00 93.44 102 LEU A O 1
ATOM 843 N N . SER A 1 103 ? -7.489 0.814 13.699 1.00 92.44 103 SER A N 1
ATOM 844 C CA . SER A 1 103 ? -6.315 1.261 14.460 1.00 92.44 103 SER A CA 1
ATOM 845 C C . SER A 1 103 ? -5.162 1.638 13.531 1.00 92.44 103 SER A C 1
ATOM 847 O O . SER A 1 103 ? -5.034 1.054 12.450 1.00 92.44 103 SER A O 1
ATOM 849 N N . VAL A 1 104 ? -4.255 2.513 13.986 1.00 94.12 104 VAL A N 1
ATOM 850 C CA . VAL A 1 104 ? -3.046 2.867 13.217 1.00 94.12 104 VAL A CA 1
ATOM 851 C C . VAL A 1 104 ? -2.223 1.627 12.861 1.00 94.12 104 VAL A C 1
ATOM 853 O O . VAL A 1 104 ? -1.759 1.510 11.733 1.00 94.12 104 VAL A O 1
ATOM 856 N N . ASN A 1 105 ? -2.140 0.631 13.750 1.00 94.31 105 ASN A N 1
ATOM 857 C CA . ASN A 1 105 ? -1.463 -0.635 13.447 1.00 94.31 105 ASN A CA 1
ATOM 858 C C . ASN A 1 105 ? -2.100 -1.397 12.269 1.00 94.31 105 ASN A C 1
ATOM 860 O O . ASN A 1 105 ? -1.401 -2.025 11.485 1.00 94.31 105 ASN A O 1
ATOM 864 N N . THR A 1 106 ? -3.427 -1.351 12.124 1.00 95.00 106 THR A N 1
ATOM 865 C CA . THR A 1 106 ? -4.095 -1.991 10.978 1.00 95.00 106 THR A CA 1
ATOM 866 C C . THR A 1 106 ? -3.758 -1.250 9.687 1.00 95.00 106 THR A C 1
ATOM 868 O O . THR A 1 106 ? -3.446 -1.877 8.679 1.00 95.00 106 THR A O 1
ATOM 871 N N . ILE A 1 107 ? -3.761 0.085 9.736 1.00 95.88 107 ILE A N 1
ATOM 872 C CA . ILE A 1 107 ? -3.381 0.947 8.611 1.00 95.88 107 ILE A CA 1
ATOM 873 C C . ILE A 1 107 ? -1.921 0.700 8.196 1.00 95.88 107 ILE A C 1
ATOM 875 O O . ILE A 1 107 ? -1.637 0.596 7.007 1.00 95.88 107 ILE A O 1
ATOM 879 N N . GLU A 1 108 ? -1.010 0.521 9.154 1.00 95.94 108 GLU A N 1
ATOM 880 C CA . GLU A 1 108 ? 0.388 0.147 8.894 1.00 95.94 108 GLU A CA 1
ATOM 881 C C . GLU A 1 108 ? 0.514 -1.177 8.127 1.00 95.94 108 GLU A C 1
ATOM 883 O O . GLU A 1 108 ? 1.326 -1.287 7.210 1.00 95.94 108 GLU A O 1
ATOM 888 N N . ILE A 1 109 ? -0.323 -2.175 8.435 1.00 96.38 109 ILE A N 1
ATOM 889 C CA . ILE A 1 109 ? -0.331 -3.450 7.699 1.00 96.38 109 ILE A CA 1
ATOM 890 C C . ILE A 1 109 ? -0.824 -3.240 6.258 1.00 96.38 109 ILE A C 1
ATOM 892 O O . ILE A 1 109 ? -0.220 -3.782 5.331 1.00 96.38 109 ILE A O 1
ATOM 896 N N . HIS A 1 110 ? -1.854 -2.410 6.043 1.00 96.94 110 HIS A N 1
ATOM 897 C CA . HIS A 1 110 ? -2.279 -2.027 4.689 1.00 96.94 110 HIS A CA 1
ATOM 898 C C . HIS A 1 110 ? -1.149 -1.330 3.923 1.00 96.94 110 HIS A C 1
ATOM 900 O O . HIS A 1 110 ? -0.859 -1.694 2.784 1.00 96.94 110 HIS A O 1
ATOM 906 N N . LEU A 1 111 ? -0.473 -0.364 4.550 1.00 96.94 111 LEU A N 1
ATOM 907 C CA . LEU A 1 111 ? 0.663 0.336 3.954 1.00 96.94 111 LEU A CA 1
ATOM 908 C C . LEU A 1 111 ? 1.795 -0.637 3.602 1.00 96.94 111 LEU A C 1
ATOM 910 O O . LEU A 1 111 ? 2.346 -0.563 2.506 1.00 96.94 111 LEU A O 1
ATOM 914 N N . ALA A 1 112 ? 2.114 -1.587 4.482 1.00 95.81 112 ALA A N 1
ATOM 915 C CA . ALA A 1 112 ? 3.119 -2.613 4.220 1.00 95.81 112 ALA A CA 1
ATOM 916 C C . ALA A 1 112 ? 2.738 -3.518 3.035 1.00 95.81 112 ALA A C 1
ATOM 918 O O . ALA A 1 112 ? 3.599 -3.835 2.211 1.00 95.81 112 ALA A O 1
ATOM 919 N N . ALA A 1 113 ? 1.461 -3.889 2.909 1.00 96.81 113 ALA A N 1
ATOM 920 C CA . ALA A 1 113 ? 0.954 -4.650 1.770 1.00 96.81 113 ALA A CA 1
ATOM 921 C C . ALA A 1 113 ? 1.045 -3.854 0.455 1.00 96.81 113 ALA A C 1
ATOM 923 O O . ALA A 1 113 ? 1.469 -4.400 -0.564 1.00 96.81 113 ALA A O 1
ATOM 924 N N . ILE A 1 114 ? 0.719 -2.559 0.476 1.00 97.88 114 ILE A N 1
ATOM 925 C CA . ILE A 1 114 ? 0.816 -1.671 -0.695 1.00 97.88 114 ILE A CA 1
ATOM 926 C C . ILE A 1 114 ? 2.281 -1.414 -1.084 1.00 97.88 114 ILE A C 1
ATOM 928 O O . ILE A 1 114 ? 2.623 -1.428 -2.265 1.00 97.88 114 ILE A O 1
ATOM 932 N N . VAL A 1 115 ? 3.179 -1.239 -0.110 1.00 96.06 115 VAL A N 1
ATOM 933 C CA . VAL A 1 115 ? 4.631 -1.158 -0.346 1.00 96.06 115 VAL A CA 1
ATOM 934 C C . VAL A 1 115 ? 5.146 -2.448 -0.984 1.00 96.06 115 VAL A C 1
ATOM 936 O O . VAL A 1 115 ? 5.996 -2.402 -1.870 1.00 96.06 115 VAL A O 1
ATOM 939 N N . ASP A 1 116 ? 4.642 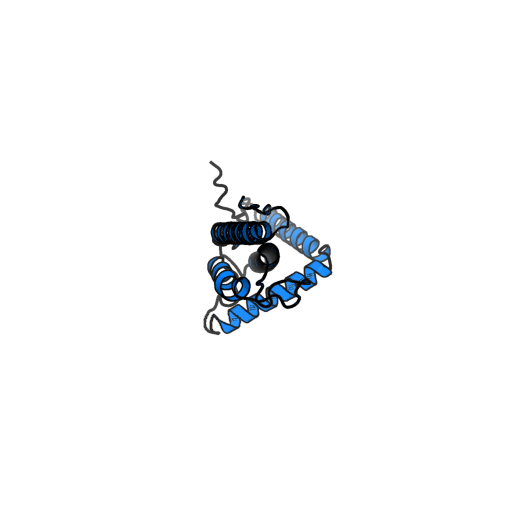-3.606 -0.561 1.00 93.44 116 ASP A N 1
ATOM 940 C CA . ASP A 1 116 ? 5.009 -4.886 -1.162 1.00 93.44 116 ASP A CA 1
ATOM 941 C C . ASP A 1 116 ? 4.562 -4.988 -2.629 1.00 93.44 116 ASP A C 1
ATOM 943 O O . ASP A 1 116 ? 5.345 -5.433 -3.467 1.00 93.44 116 ASP A O 1
ATOM 947 N N . LEU A 1 117 ? 3.367 -4.481 -2.955 1.00 95.75 117 LEU A N 1
ATOM 948 C CA . LEU A 1 117 ? 2.899 -4.343 -4.337 1.00 95.75 117 LEU A CA 1
ATOM 949 C C . LEU A 1 117 ? 3.789 -3.389 -5.143 1.00 95.75 117 LEU A C 1
ATOM 951 O O . LEU A 1 117 ? 4.187 -3.723 -6.254 1.00 95.75 117 LEU A O 1
ATOM 955 N N . TRP A 1 118 ? 4.158 -2.232 -4.584 1.00 95.88 118 TRP A N 1
ATOM 956 C CA . TRP A 1 118 ? 5.094 -1.303 -5.230 1.00 95.88 118 TRP A CA 1
ATOM 957 C C . TRP A 1 118 ? 6.441 -1.971 -5.537 1.00 95.88 118 TRP A C 1
ATOM 959 O O . TRP A 1 118 ? 6.966 -1.811 -6.638 1.00 95.88 118 TRP A O 1
ATOM 969 N N . ARG A 1 119 ? 6.983 -2.766 -4.601 1.00 90.75 119 ARG A N 1
ATOM 970 C CA . ARG A 1 119 ? 8.231 -3.523 -4.814 1.00 90.75 119 ARG A CA 1
ATOM 971 C C . ARG A 1 119 ? 8.088 -4.509 -5.968 1.00 90.75 119 ARG A C 1
ATOM 973 O O . ARG A 1 119 ? 8.973 -4.568 -6.815 1.00 90.75 119 ARG A O 1
ATOM 980 N N . ASP A 1 120 ? 6.981 -5.248 -6.026 1.00 90.12 120 ASP A N 1
ATOM 981 C CA . ASP A 1 120 ? 6.699 -6.178 -7.125 1.00 90.12 120 ASP A CA 1
ATOM 982 C C . ASP A 1 120 ? 6.596 -5.446 -8.476 1.00 90.12 120 ASP A C 1
ATOM 984 O O . ASP A 1 120 ? 7.263 -5.829 -9.437 1.00 90.12 120 ASP A O 1
ATOM 988 N N . GLN A 1 121 ? 5.857 -4.334 -8.541 1.00 92.69 121 GLN A N 1
ATOM 989 C CA . GLN A 1 121 ? 5.744 -3.522 -9.758 1.00 92.69 121 GLN A CA 1
ATOM 990 C C . GLN A 1 121 ? 7.095 -2.944 -10.204 1.00 92.69 121 GLN A C 1
ATOM 992 O O . GLN A 1 121 ? 7.398 -2.924 -11.398 1.00 92.69 121 GLN A O 1
ATOM 997 N N . ARG A 1 122 ? 7.923 -2.489 -9.258 1.00 88.88 122 ARG A N 1
ATOM 998 C CA . ARG A 1 122 ? 9.260 -1.952 -9.537 1.00 88.88 122 ARG A CA 1
ATOM 999 C C . ARG A 1 122 ? 10.202 -3.033 -10.056 1.00 88.88 122 ARG A C 1
ATOM 1001 O O . ARG A 1 122 ? 10.901 -2.809 -11.038 1.00 88.88 122 ARG A O 1
ATOM 1008 N N . ASN A 1 123 ? 10.172 -4.219 -9.455 1.00 83.94 123 ASN A N 1
ATOM 1009 C CA . ASN A 1 123 ? 10.985 -5.360 -9.881 1.00 83.94 123 ASN A CA 1
ATOM 1010 C C . ASN A 1 123 ? 10.616 -5.864 -11.282 1.00 83.94 123 ASN A C 1
ATOM 1012 O O . ASN A 1 123 ? 11.477 -6.365 -12.002 1.00 83.94 123 ASN A O 1
ATOM 1016 N N . ARG A 1 124 ? 9.352 -5.699 -11.684 1.00 84.00 124 ARG A N 1
ATOM 1017 C CA . ARG A 1 124 ? 8.875 -5.971 -13.049 1.00 84.00 124 ARG A CA 1
ATOM 1018 C C . ARG A 1 124 ? 9.182 -4.846 -14.043 1.00 84.00 124 ARG A C 1
ATOM 1020 O O . ARG A 1 124 ? 8.867 -4.990 -15.217 1.00 84.00 124 ARG A O 1
ATOM 1027 N N . GLY A 1 125 ? 9.743 -3.725 -13.589 1.00 85.25 125 GLY A N 1
ATOM 1028 C CA . GLY A 1 125 ? 10.003 -2.552 -14.426 1.00 85.25 125 GLY A CA 1
ATOM 1029 C C . GLY A 1 125 ? 8.752 -1.749 -14.803 1.00 85.25 125 GLY A C 1
ATOM 1030 O O . GLY A 1 125 ? 8.824 -0.913 -15.694 1.00 85.25 125 GLY A O 1
ATOM 1031 N N . ILE A 1 126 ? 7.616 -1.980 -14.135 1.00 89.62 126 ILE A N 1
ATOM 1032 C CA . ILE A 1 126 ? 6.341 -1.287 -14.398 1.00 89.62 126 ILE A CA 1
ATOM 1033 C C . ILE A 1 126 ? 6.284 0.053 -13.650 1.00 89.62 126 ILE A C 1
ATOM 1035 O O . ILE A 1 126 ? 5.666 1.008 -14.113 1.00 89.62 126 ILE A O 1
ATOM 1039 N N . ASN A 1 127 ? 6.917 0.129 -12.476 1.00 92.25 127 ASN A N 1
ATOM 1040 C CA . ASN A 1 127 ? 6.818 1.277 -11.581 1.00 92.25 127 ASN A CA 1
ATOM 1041 C C . ASN A 1 127 ? 8.171 1.967 -11.372 1.00 92.25 127 ASN A C 1
ATOM 1043 O O . ASN A 1 127 ? 9.107 1.376 -10.830 1.00 92.25 127 ASN A O 1
ATOM 1047 N N . SER A 1 128 ? 8.244 3.238 -11.768 1.00 90.44 128 SER A N 1
ATOM 1048 C CA . SER A 1 128 ? 9.406 4.117 -11.607 1.00 90.44 128 SER A CA 1
ATOM 1049 C C . SER A 1 128 ? 9.258 5.136 -10.470 1.00 90.44 128 SER A C 1
ATOM 1051 O O . SER A 1 128 ? 10.226 5.826 -10.148 1.00 90.44 128 SER A O 1
ATOM 1053 N N . PHE A 1 129 ? 8.089 5.218 -9.827 1.00 90.31 129 PHE A N 1
ATOM 1054 C CA . PHE A 1 129 ? 7.829 6.187 -8.765 1.00 90.31 129 PHE A CA 1
ATOM 1055 C C . PHE A 1 129 ? 8.694 5.919 -7.517 1.00 90.31 129 PHE A C 1
ATOM 1057 O O . PHE A 1 129 ? 9.079 4.767 -7.260 1.00 90.31 129 PHE A O 1
ATOM 1064 N N . PRO A 1 130 ? 8.994 6.962 -6.716 1.00 91.06 130 PRO A N 1
ATOM 1065 C CA . PRO A 1 130 ? 9.683 6.819 -5.436 1.00 91.06 130 PRO A CA 1
ATOM 1066 C C . PRO A 1 130 ? 8.970 5.862 -4.475 1.00 91.06 130 PRO A C 1
ATOM 1068 O O . PRO A 1 130 ? 7.785 5.555 -4.628 1.00 91.06 130 PRO A O 1
ATOM 1071 N N . HIS A 1 131 ? 9.699 5.393 -3.461 1.00 91.19 131 HIS A N 1
ATOM 1072 C CA . HIS A 1 131 ? 9.146 4.486 -2.462 1.00 91.19 131 HIS A CA 1
ATOM 1073 C C . HIS A 1 131 ? 7.966 5.155 -1.724 1.00 91.19 131 HIS A C 1
ATOM 1075 O O . HIS A 1 131 ? 8.165 6.185 -1.081 1.00 91.19 131 HIS A O 1
ATOM 1081 N N . PRO A 1 132 ? 6.751 4.570 -1.725 1.00 93.75 132 PRO A N 1
ATOM 1082 C CA . PRO A 1 132 ? 5.537 5.266 -1.284 1.00 93.75 132 PRO A CA 1
ATOM 1083 C C . PRO A 1 132 ? 5.541 5.631 0.207 1.00 93.75 132 PRO A C 1
ATOM 1085 O O . PRO A 1 132 ? 4.865 6.571 0.610 1.00 93.75 132 PRO A O 1
ATOM 1088 N N . ARG A 1 133 ? 6.330 4.921 1.027 1.00 90.62 133 ARG A N 1
ATOM 1089 C CA . ARG A 1 133 ? 6.508 5.226 2.459 1.00 90.62 133 ARG A CA 1
ATOM 1090 C C . ARG A 1 133 ? 7.037 6.639 2.716 1.00 90.62 133 ARG A C 1
ATOM 1092 O O . ARG A 1 133 ? 6.642 7.204 3.723 1.00 90.62 133 ARG A O 1
ATOM 1099 N N . ILE A 1 134 ? 7.873 7.180 1.824 1.00 90.00 134 ILE A N 1
ATOM 1100 C CA . ILE A 1 134 ? 8.492 8.506 1.992 1.00 90.00 134 ILE A CA 1
ATOM 1101 C C . ILE A 1 134 ? 7.399 9.577 2.117 1.00 90.00 134 ILE A C 1
ATOM 1103 O O . ILE A 1 134 ? 7.381 10.341 3.072 1.00 90.00 134 ILE A O 1
ATOM 1107 N N . GLU A 1 135 ? 6.410 9.547 1.222 1.00 89.12 135 GLU A N 1
ATOM 1108 C CA . GLU A 1 135 ? 5.274 10.483 1.242 1.00 89.12 135 GLU A CA 1
ATOM 1109 C C . GLU A 1 135 ? 4.298 10.222 2.402 1.00 89.12 135 GLU A C 1
ATOM 1111 O O . GLU A 1 135 ? 3.562 11.107 2.830 1.00 89.12 135 GLU A O 1
ATOM 1116 N N . CYS A 1 136 ? 4.263 8.992 2.922 1.00 90.81 136 CYS A N 1
ATOM 1117 C CA . CYS A 1 136 ? 3.321 8.601 3.971 1.00 90.81 136 CYS A CA 1
ATOM 1118 C C . CYS A 1 136 ? 3.837 8.863 5.390 1.00 90.81 136 CYS A C 1
ATOM 1120 O O . CYS A 1 136 ? 3.044 8.818 6.325 1.00 90.81 136 CYS A O 1
ATOM 1122 N N . GLU A 1 137 ? 5.137 9.087 5.584 1.00 90.25 137 GLU A N 1
ATOM 1123 C CA . GLU A 1 137 ? 5.765 9.085 6.911 1.00 90.25 137 GLU A CA 1
ATOM 1124 C C . GLU A 1 137 ? 5.173 10.154 7.839 1.00 90.25 137 GLU A C 1
ATOM 1126 O O . GLU A 1 137 ? 4.622 9.831 8.892 1.00 90.25 137 GLU A O 1
ATOM 1131 N N . GLN A 1 138 ? 5.156 11.411 7.391 1.00 90.44 138 GLN A N 1
ATOM 1132 C CA . GLN A 1 138 ? 4.585 12.525 8.158 1.00 90.44 138 GLN A CA 1
ATOM 1133 C C . GLN A 1 138 ? 3.090 12.332 8.449 1.00 90.44 138 GLN A C 1
ATOM 1135 O O . GLN A 1 138 ? 2.583 12.713 9.513 1.00 90.44 138 GLN A O 1
ATOM 1140 N N . PHE A 1 139 ? 2.370 11.727 7.505 1.00 92.31 139 PHE A N 1
ATOM 1141 C CA . PHE A 1 139 ? 0.952 11.437 7.654 1.00 92.31 139 PHE A CA 1
ATOM 1142 C C . PHE A 1 139 ? 0.711 10.352 8.717 1.00 92.31 139 PHE A C 1
ATOM 1144 O O . PHE A 1 139 ? -0.116 10.542 9.613 1.00 92.31 139 PHE A O 1
ATOM 1151 N N . MET A 1 140 ? 1.473 9.255 8.679 1.00 94.44 140 MET A N 1
ATOM 1152 C CA . MET A 1 140 ? 1.388 8.172 9.665 1.00 94.44 140 MET A CA 1
ATOM 1153 C C . MET A 1 140 ? 1.775 8.645 11.072 1.00 94.44 140 MET A C 1
ATOM 1155 O O . MET A 1 140 ? 1.069 8.330 12.033 1.00 94.44 140 MET A O 1
ATOM 1159 N N . ASP A 1 141 ? 2.804 9.485 11.196 1.00 94.19 141 ASP A N 1
ATOM 1160 C CA . ASP A 1 141 ? 3.181 10.118 12.465 1.00 94.19 141 ASP A CA 1
ATOM 1161 C C . A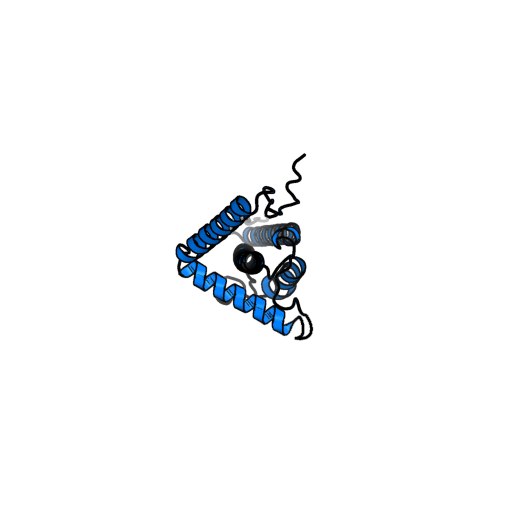SP A 1 141 ? 2.049 10.977 13.034 1.00 94.19 141 ASP A C 1
ATOM 1163 O O . ASP A 1 141 ? 1.723 10.920 14.226 1.00 94.19 141 ASP A O 1
ATOM 1167 N N . THR A 1 142 ? 1.404 11.764 12.174 1.00 93.62 142 THR A N 1
ATOM 1168 C CA . THR A 1 142 ? 0.269 12.602 12.565 1.00 93.62 142 THR A CA 1
ATOM 1169 C C . THR A 1 142 ? -0.909 11.749 13.037 1.00 93.62 142 THR A C 1
ATOM 1171 O O . THR A 1 142 ? -1.534 12.074 14.053 1.00 93.62 142 THR A O 1
ATOM 1174 N N . LEU A 1 143 ? -1.203 10.639 12.355 1.00 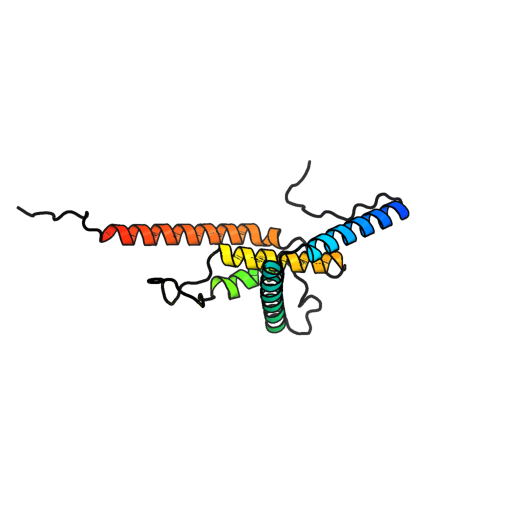92.50 143 LEU A N 1
ATOM 1175 C CA . LEU A 1 143 ? -2.245 9.698 12.772 1.00 92.50 143 LEU A CA 1
ATOM 1176 C C . LEU A 1 143 ? -1.937 9.052 14.125 1.00 92.50 143 LEU A C 1
ATOM 1178 O O . LEU A 1 143 ? -2.808 9.031 14.996 1.00 92.50 143 LEU A O 1
ATOM 1182 N N . ALA A 1 144 ? -0.705 8.587 14.337 1.00 92.81 144 ALA A N 1
ATOM 1183 C CA . ALA A 1 144 ? -0.288 7.988 15.603 1.00 92.81 144 ALA A CA 1
ATOM 1184 C C . ALA A 1 144 ? -0.424 8.978 16.773 1.00 92.81 144 ALA A C 1
ATOM 1186 O O . ALA A 1 144 ? -0.924 8.628 17.849 1.00 92.81 144 ALA A O 1
ATOM 1187 N N . ARG A 1 145 ? -0.048 10.246 16.555 1.00 93.69 145 ARG A N 1
ATOM 1188 C CA . ARG A 1 145 ? -0.212 11.324 17.545 1.00 93.69 145 ARG A CA 1
ATOM 1189 C C . ARG A 1 145 ? -1.684 11.613 17.843 1.00 93.69 145 ARG A C 1
ATOM 1191 O O . ARG A 1 145 ? -2.036 11.752 19.015 1.00 93.69 145 ARG A O 1
ATOM 1198 N N . LYS A 1 146 ? -2.545 11.667 16.819 1.00 91.31 146 LYS A N 1
ATOM 1199 C CA . LYS A 1 146 ? -4.000 11.853 16.978 1.00 91.31 146 LYS A CA 1
ATOM 1200 C C . LYS A 1 146 ? -4.636 10.707 17.767 1.00 91.31 146 LYS A C 1
ATOM 1202 O O . LYS A 1 146 ? -5.378 10.972 18.709 1.00 91.31 146 LYS A O 1
ATOM 1207 N N . GLU A 1 147 ? -4.307 9.454 17.444 1.00 89.56 147 GLU A N 1
ATOM 1208 C CA . GLU A 1 147 ? -4.809 8.283 18.181 1.00 89.56 147 GLU A CA 1
ATOM 1209 C C . GLU A 1 147 ? -4.337 8.307 19.644 1.00 89.56 147 GLU A C 1
ATOM 1211 O O . GLU A 1 147 ? -5.121 8.056 20.558 1.00 89.56 147 GLU A O 1
ATOM 1216 N N . SER A 1 148 ? -3.073 8.665 19.881 1.00 88.88 148 SER A N 1
ATOM 1217 C CA . SER A 1 148 ? -2.507 8.763 21.231 1.00 88.88 148 SER A CA 1
ATOM 1218 C C . SER A 1 148 ? -3.162 9.868 22.057 1.00 88.88 148 SER A C 1
ATOM 1220 O O . SER A 1 148 ? -3.425 9.668 23.239 1.00 88.88 148 SER A O 1
ATOM 1222 N N . LYS A 1 149 ? -3.447 11.026 21.445 1.00 90.62 149 LYS A N 1
ATOM 1223 C CA . LYS A 1 149 ? -4.186 12.113 22.095 1.00 90.62 149 LYS A CA 1
ATOM 1224 C C . LYS A 1 149 ? -5.597 11.663 22.473 1.00 90.62 149 LYS A C 1
ATOM 1226 O O . LYS A 1 149 ? -5.932 11.725 23.647 1.00 90.62 149 LYS A O 1
ATOM 1231 N N . LYS A 1 150 ? -6.349 11.094 21.523 1.00 86.88 150 LYS A N 1
ATOM 1232 C CA . LYS A 1 150 ? -7.699 10.562 21.765 1.00 86.88 150 LYS A CA 1
ATOM 1233 C C . LYS A 1 150 ? -7.726 9.562 22.928 1.00 86.88 150 LYS A C 1
ATOM 1235 O O . LYS A 1 150 ? -8.566 9.675 23.808 1.00 86.88 150 LYS A O 1
ATOM 1240 N N . LYS A 1 151 ? -6.775 8.621 22.971 1.00 85.44 151 LYS A N 1
ATOM 1241 C CA . LYS A 1 151 ? -6.677 7.639 24.066 1.00 85.44 151 LYS A CA 1
ATOM 1242 C C . LYS A 1 151 ? -6.416 8.277 25.428 1.00 85.44 151 LYS A C 1
ATOM 1244 O O . LYS A 1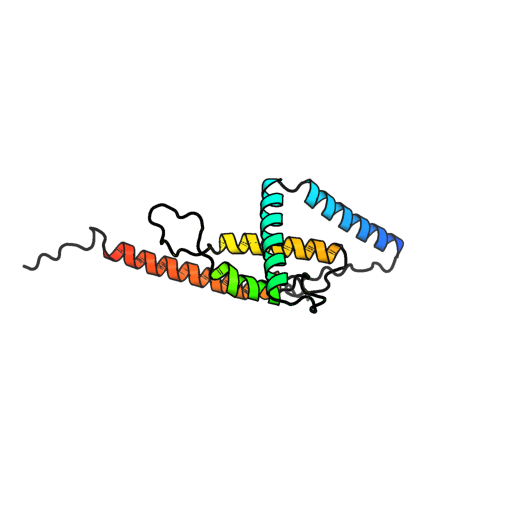 151 ? -6.923 7.767 26.419 1.00 85.44 151 LYS A O 1
ATOM 1249 N N . ARG A 1 152 ? -5.606 9.342 25.493 1.00 86.81 152 ARG A N 1
ATOM 1250 C CA . ARG A 1 152 ? -5.378 10.075 26.748 1.00 86.81 152 ARG A CA 1
ATOM 1251 C C . ARG A 1 152 ? -6.643 10.796 27.192 1.00 86.81 152 ARG A C 1
ATOM 1253 O O . ARG A 1 152 ? -7.015 10.649 28.348 1.00 86.81 152 ARG A O 1
ATOM 1260 N N . ASP A 1 153 ? -7.302 11.502 26.278 1.00 83.75 153 ASP A N 1
ATOM 1261 C CA . ASP A 1 153 ? -8.527 12.253 26.568 1.00 83.75 153 ASP A CA 1
ATOM 1262 C C . ASP A 1 153 ? -9.629 11.299 27.088 1.00 83.75 153 ASP A C 1
ATOM 1264 O O . ASP A 1 153 ? -10.156 11.493 28.178 1.00 83.75 153 ASP A O 1
ATOM 1268 N N . GLU A 1 154 ? -9.853 10.165 26.409 1.00 80.56 154 GLU A N 1
ATOM 1269 C CA . GLU A 1 154 ? -10.794 9.121 26.859 1.00 80.56 154 GLU A CA 1
ATOM 1270 C C . GLU A 1 154 ? -10.402 8.465 28.196 1.00 80.56 154 GLU A C 1
ATOM 1272 O O . GLU A 1 154 ? -11.261 7.972 28.930 1.00 80.56 154 GLU A O 1
ATOM 1277 N N . TYR A 1 155 ? -9.104 8.384 28.506 1.00 72.19 155 TYR A N 1
ATOM 1278 C CA . TYR A 1 155 ? -8.632 7.833 29.777 1.00 72.19 155 TYR A CA 1
ATOM 1279 C C . TYR A 1 155 ? -8.897 8.796 30.937 1.00 72.19 155 TYR A C 1
ATOM 1281 O O . TYR A 1 155 ? -9.315 8.351 32.005 1.00 72.19 155 TYR A O 1
ATOM 1289 N N . HIS A 1 156 ? -8.702 10.101 30.719 1.00 55.53 156 HIS A N 1
ATOM 1290 C CA . HIS A 1 156 ? -9.061 11.132 31.692 1.00 55.53 156 HIS A CA 1
ATOM 1291 C C . HIS A 1 156 ? -10.561 11.088 32.025 1.00 55.53 156 HIS A C 1
ATOM 1293 O O . HIS A 1 156 ? -10.911 11.107 33.204 1.00 55.53 156 HIS A O 1
ATOM 1299 N N . ASP A 1 157 ? -11.427 10.893 31.027 1.00 58.84 157 ASP A N 1
ATOM 1300 C CA . ASP A 1 157 ? -12.876 10.770 31.242 1.00 58.84 157 ASP A CA 1
ATOM 1301 C C . ASP A 1 157 ? -13.262 9.529 32.065 1.00 58.84 157 ASP A C 1
ATOM 1303 O O . ASP A 1 157 ? -14.175 9.578 32.888 1.00 58.84 157 ASP A O 1
ATOM 1307 N N . ARG A 1 158 ? -12.551 8.402 31.900 1.00 61.97 158 ARG A N 1
ATOM 1308 C CA . ARG A 1 158 ? -12.801 7.191 32.707 1.00 61.97 158 ARG A CA 1
ATOM 1309 C C . ARG A 1 158 ? -12.385 7.349 34.166 1.00 61.97 158 ARG A C 1
ATOM 1311 O O . ARG A 1 158 ? -12.978 6.698 35.020 1.00 61.97 158 ARG A O 1
ATOM 1318 N N . ALA A 1 159 ? -11.377 8.174 34.449 1.00 59.94 159 ALA A N 1
ATOM 1319 C CA . ALA A 1 159 ? -10.909 8.419 35.811 1.00 59.94 159 ALA A CA 1
ATOM 1320 C C . ALA A 1 159 ? -11.864 9.334 36.604 1.00 59.94 159 ALA A C 1
ATOM 1322 O O . ALA A 1 159 ? -12.004 9.143 37.812 1.00 59.94 159 ALA A O 1
ATOM 1323 N N . ALA A 1 160 ? -12.567 10.253 35.929 1.00 55.75 160 ALA A N 1
ATOM 1324 C CA . ALA A 1 160 ? -13.469 11.245 36.530 1.00 55.75 160 ALA A CA 1
ATOM 1325 C C . ALA A 1 160 ? -14.789 10.680 37.106 1.00 55.75 160 ALA A C 1
ATOM 1327 O O . ALA A 1 160 ? -15.581 11.424 37.669 1.00 55.75 160 ALA A O 1
ATOM 1328 N N . LEU A 1 161 ? -15.049 9.373 36.976 1.00 54.12 161 LEU A N 1
ATOM 1329 C CA . LEU A 1 161 ? -16.237 8.697 37.527 1.00 54.12 161 LEU A CA 1
ATOM 1330 C C . LEU A 1 161 ? -15.867 7.467 38.371 1.00 54.12 161 LEU A C 1
ATOM 1332 O O . LEU A 1 161 ? -16.648 6.522 38.506 1.00 54.12 161 LEU A O 1
ATOM 1336 N N . THR A 1 162 ? -14.647 7.439 38.909 1.00 54.56 162 THR A N 1
ATOM 1337 C CA . THR A 1 162 ? -14.174 6.322 39.736 1.00 54.56 162 THR A CA 1
ATOM 1338 C C . THR A 1 162 ? -14.490 6.585 41.209 1.00 54.56 162 THR A C 1
ATOM 1340 O O . THR A 1 162 ? -14.412 7.717 41.664 1.00 54.56 162 THR A O 1
ATOM 1343 N N . ILE A 1 163 ? -14.764 5.523 41.976 1.00 58.03 163 ILE A N 1
ATOM 1344 C CA . ILE A 1 163 ? -15.135 5.504 43.415 1.00 58.03 163 ILE A CA 1
ATOM 1345 C C . ILE A 1 163 ? -14.166 6.298 44.338 1.00 58.03 163 ILE A C 1
ATOM 1347 O O . ILE A 1 163 ? -14.475 6.539 45.500 1.00 58.03 163 ILE A O 1
ATOM 1351 N N . GLY A 1 164 ? -12.996 6.710 43.836 1.00 55.47 164 GLY A N 1
ATOM 1352 C CA . GLY A 1 164 ? -12.023 7.548 44.543 1.00 55.47 164 GLY A CA 1
ATOM 1353 C C . GLY A 1 164 ? -12.273 9.059 44.474 1.00 55.47 164 GLY A C 1
ATOM 1354 O O . GLY A 1 164 ? -11.523 9.794 45.114 1.00 55.47 164 GLY A O 1
ATOM 1355 N N . ASP A 1 165 ? -13.285 9.528 43.735 1.00 57.81 165 ASP A N 1
ATOM 1356 C CA . ASP A 1 165 ? -13.733 10.926 43.790 1.00 57.81 165 ASP A CA 1
ATOM 1357 C C . ASP A 1 165 ? -14.541 11.094 45.084 1.00 57.81 165 ASP A C 1
ATOM 1359 O O . ASP A 1 165 ? -15.748 10.858 45.145 1.00 57.81 165 ASP A O 1
ATOM 1363 N N . GLY A 1 166 ? -13.795 11.277 46.176 1.00 56.09 166 GLY A N 1
ATOM 1364 C CA . GLY A 1 166 ? -14.271 11.128 47.543 1.00 56.09 166 GLY A CA 1
ATOM 1365 C C . GLY A 1 166 ? -15.558 11.898 47.802 1.00 56.09 166 GLY A C 1
ATOM 1366 O O . GLY A 1 166 ? -15.707 13.043 47.382 1.00 56.09 166 GLY A O 1
ATOM 1367 N N . TYR A 1 167 ? -16.474 11.266 48.538 1.00 54.44 167 TYR A N 1
ATOM 1368 C CA . TYR A 1 167 ? -17.606 11.943 49.152 1.00 54.44 167 TYR A CA 1
ATOM 1369 C C . TYR A 1 167 ? -17.083 13.160 49.925 1.00 54.44 167 TYR A C 1
ATOM 1371 O O . TYR A 1 167 ? -16.531 13.014 51.015 1.00 54.44 167 TYR A O 1
ATOM 1379 N N . THR A 1 168 ? -17.240 14.363 49.378 1.00 61.59 168 THR A N 1
ATOM 1380 C CA . THR A 1 168 ? -17.178 15.585 50.170 1.00 61.59 168 THR A CA 1
ATOM 1381 C C . THR A 1 168 ? -18.394 15.561 51.080 1.00 61.59 168 THR A C 1
ATOM 1383 O O . THR A 1 168 ? -19.498 15.944 50.699 1.00 61.59 168 THR A O 1
ATOM 1386 N N . THR A 1 169 ? -18.209 15.041 52.292 1.00 52.53 169 THR A N 1
ATOM 1387 C CA . THR A 1 169 ? -19.130 15.299 53.393 1.00 52.53 169 THR A CA 1
ATOM 1388 C C . THR A 1 169 ? -19.052 16.788 53.682 1.00 52.53 169 THR A C 1
ATOM 1390 O O . THR A 1 169 ? -18.061 17.278 54.220 1.00 52.53 169 THR A O 1
ATOM 1393 N N . ILE A 1 170 ? -20.070 17.507 53.226 1.00 56.06 170 ILE A N 1
ATOM 1394 C CA . ILE A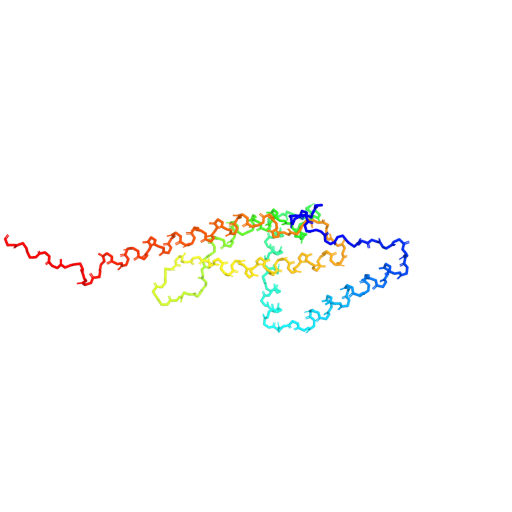 1 170 ? -20.342 18.873 53.645 1.00 56.06 170 ILE A CA 1
ATOM 1395 C C . ILE A 1 170 ? -20.810 18.756 55.103 1.00 56.06 170 ILE A C 1
ATOM 1397 O O . ILE A 1 170 ? -21.895 18.224 55.341 1.00 56.06 170 ILE A O 1
ATOM 1401 N N . GLU A 1 171 ? -19.964 19.155 56.054 1.00 45.09 171 GLU A N 1
ATOM 1402 C CA . GLU A 1 171 ? -20.386 19.535 57.414 1.00 45.09 171 GLU A CA 1
ATOM 1403 C C . GLU A 1 171 ? -20.701 21.032 57.457 1.00 45.09 171 GLU A C 1
ATOM 1405 O O . GLU A 1 171 ? -19.958 21.812 56.813 1.00 45.09 171 GLU A O 1
#

Organism: NCBI:txid35722

Foldseek 3Di:
DDDPLPPDPPLPDPVDPVVSVVSLVVVVVVLVVCVVPDDPVLVVLLVVLLVVLLVVLPVPPDPPPPCSSADAQVSLLVCCVPPQQQAADPDDDVPGDNRDGDDLVVSVSSLVSSLSVNVVCVSVVNYPHPRNCSSCVVVSVVRVVVVVVVVVVVVVVVVVPDPPPDPPPDD

Secondary structure (DSSP, 8-state):
---TT---------S-HHHHHHHHHHHHHHHHHHHHTS-HHHHHHHHHHHHHHHHHHHHHS-TT-TTTTS--HHHHHHHIIIIITTPBPSSPPTT--TTPBPPHHHHHHHHHHHHHHHHHHHHTT---SPPHHHHHHHHHHHHHHHHHHHHHHHHHHHHTTSTTS------